Protein AF-A0A2V5WGB7-F1 (afdb_monomer_lite)

Sequence (74 aa):
MHVNQRIQKNEFPFIEPVIADKRLLWPDTLSWGPNGQLYVTASQIENMPRFNNGKSTRTEPYKLWKVIGLGKSD

pLDDT: mean 85.43, std 18.7, range [35.66, 98.44]

Foldseek 3Di:
DDDPPPPDPDPDDDDDDQDDDPLQQPFDDWDADPVGKIKTWRPNPCQACVNVVNDGPDDDDTDIDIHDPRDPPD

Structure (mmCIF, N/CA/C/O backbone):
data_AF-A0A2V5WGB7-F1
#
_entry.id   AF-A0A2V5WGB7-F1
#
loop_
_atom_site.group_PDB
_atom_site.id
_atom_site.type_symbol
_atom_site.label_atom_id
_atom_site.label_alt_id
_atom_site.label_comp_id
_atom_site.label_asym_id
_atom_site.label_entity_id
_atom_site.label_seq_id
_atom_site.pdbx_PDB_ins_code
_atom_site.Cartn_x
_atom_site.Cartn_y
_atom_site.Cartn_z
_atom_site.occupancy
_atom_site.B_iso_or_equiv
_atom_site.auth_seq_id
_atom_site.auth_comp_id
_atom_site.auth_asym_id
_atom_site.auth_atom_id
_atom_site.pdbx_PDB_model_num
ATOM 1 N N . MET A 1 1 ? -9.240 -48.395 31.098 1.00 39.97 1 MET A N 1
ATOM 2 C CA . MET A 1 1 ? -9.577 -47.026 30.658 1.00 39.97 1 MET A CA 1
ATOM 3 C C . MET A 1 1 ? -8.648 -46.663 29.513 1.00 39.97 1 MET A C 1
ATOM 5 O O . MET A 1 1 ? -7.459 -46.535 29.747 1.00 39.97 1 MET A O 1
ATOM 9 N N . HIS A 1 2 ? -9.160 -46.599 28.286 1.00 36.62 2 HIS A N 1
ATOM 10 C CA . HIS A 1 2 ? -8.431 -46.073 27.130 1.00 36.62 2 HIS A CA 1
ATOM 11 C C . HIS A 1 2 ? -9.180 -44.820 26.682 1.00 36.62 2 HIS A C 1
ATOM 13 O O . HIS A 1 2 ? -10.333 -44.905 26.263 1.00 36.62 2 HIS A O 1
ATOM 19 N N . VAL A 1 3 ? -8.556 -43.657 26.855 1.00 40.84 3 VAL A N 1
ATOM 20 C CA . VAL A 1 3 ? -9.082 -42.385 26.361 1.00 40.84 3 VAL A CA 1
ATOM 21 C C . VAL A 1 3 ? -8.696 -42.287 24.892 1.00 40.84 3 VAL A C 1
ATOM 23 O O . VAL A 1 3 ? -7.527 -42.111 24.563 1.00 40.84 3 VAL A O 1
ATOM 26 N N . ASN A 1 4 ? -9.678 -42.405 24.003 1.00 35.66 4 ASN A N 1
ATOM 27 C CA . ASN A 1 4 ? -9.501 -42.046 22.603 1.00 35.66 4 ASN A CA 1
ATOM 28 C C . ASN A 1 4 ? -9.574 -40.519 22.496 1.00 35.66 4 ASN A C 1
ATOM 30 O O . ASN A 1 4 ? -10.661 -39.953 22.377 1.00 35.66 4 ASN A O 1
ATOM 34 N N . GLN A 1 5 ? -8.424 -39.846 22.538 1.00 48.44 5 GLN A N 1
ATOM 35 C CA . GLN A 1 5 ? -8.334 -38.472 22.049 1.00 48.44 5 GLN A CA 1
ATOM 36 C C . GLN A 1 5 ? -8.568 -38.496 20.534 1.00 48.44 5 GLN A C 1
ATOM 38 O O . GLN A 1 5 ? -7.680 -38.818 19.746 1.00 48.44 5 GLN A O 1
ATOM 43 N N . ARG A 1 6 ? -9.794 -38.165 20.116 1.00 50.12 6 ARG A N 1
ATOM 44 C CA . ARG A 1 6 ? -10.051 -37.717 18.747 1.00 50.12 6 ARG A CA 1
ATOM 45 C C . ARG A 1 6 ? -9.333 -36.382 18.575 1.00 50.12 6 ARG A C 1
ATOM 47 O O . ARG A 1 6 ? -9.809 -35.363 19.062 1.00 50.12 6 ARG A O 1
ATOM 54 N N . ILE A 1 7 ? -8.194 -36.397 17.892 1.00 57.16 7 ILE A N 1
ATOM 55 C CA . ILE A 1 7 ? -7.591 -35.189 17.327 1.00 57.16 7 ILE A CA 1
ATOM 56 C C . ILE A 1 7 ? -8.645 -34.577 16.390 1.00 57.16 7 ILE A C 1
ATOM 58 O O . ILE A 1 7 ? -8.990 -35.185 15.372 1.00 57.16 7 ILE A O 1
ATOM 62 N N . GLN A 1 8 ? -9.210 -33.422 16.752 1.00 56.81 8 GLN A N 1
ATOM 63 C CA . GLN A 1 8 ? -10.107 -32.686 15.865 1.00 56.81 8 GLN A CA 1
ATOM 64 C C . GLN A 1 8 ? -9.277 -32.115 14.709 1.00 56.81 8 GLN A C 1
ATOM 66 O O . GLN A 1 8 ? -8.556 -31.133 14.851 1.00 56.81 8 GLN A O 1
ATOM 71 N N . LYS A 1 9 ? -9.348 -32.765 13.544 1.00 53.25 9 LYS A N 1
ATOM 72 C CA . LYS A 1 9 ? -8.957 -32.159 12.267 1.00 53.25 9 LYS A CA 1
ATOM 73 C C . LYS A 1 9 ? -9.909 -30.984 12.010 1.00 53.25 9 LYS A C 1
ATOM 75 O O . LYS A 1 9 ? -11.059 -31.256 11.682 1.00 53.25 9 LYS A O 1
ATOM 80 N N . ASN A 1 10 ? -9.445 -29.744 12.215 1.00 53.06 10 ASN A N 1
ATOM 81 C CA . ASN A 1 10 ? -9.808 -28.502 11.489 1.00 53.06 10 ASN A CA 1
ATOM 82 C C . ASN A 1 10 ? -9.718 -27.230 12.367 1.00 53.06 10 ASN A C 1
ATOM 84 O O . ASN A 1 10 ? -10.679 -26.475 12.464 1.00 53.06 10 ASN A O 1
ATOM 88 N N . GLU A 1 11 ? -8.566 -26.938 12.975 1.00 62.97 11 GLU A N 1
ATOM 89 C CA . GLU A 1 11 ? -8.358 -25.677 13.714 1.00 62.97 11 GLU A CA 1
ATOM 90 C C . GLU A 1 11 ? -7.546 -24.652 12.906 1.00 62.97 11 GLU A C 1
ATOM 92 O O . GLU A 1 11 ? -6.534 -24.134 13.370 1.00 62.97 11 GLU A O 1
ATOM 97 N N . PHE A 1 12 ? -7.970 -24.350 11.678 1.00 61.78 12 PHE A N 1
ATOM 98 C CA . PHE A 1 12 ? -7.528 -23.120 11.017 1.00 61.78 12 PHE A CA 1
ATOM 99 C C . PHE A 1 12 ? -8.740 -22.208 10.843 1.00 61.78 12 PHE A C 1
ATOM 101 O O . PHE A 1 12 ? -9.759 -22.674 10.327 1.00 61.78 12 PHE A O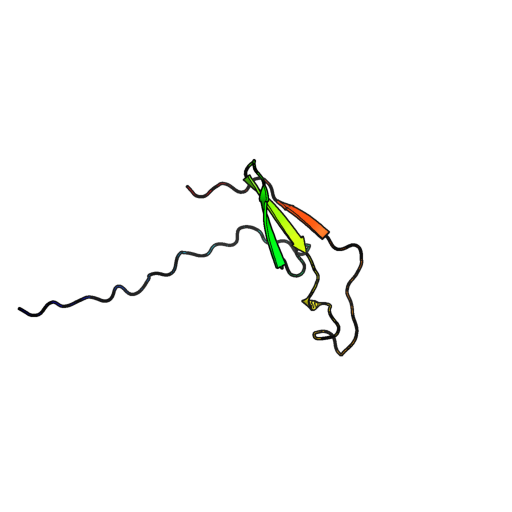 1
ATOM 108 N N . PRO A 1 13 ? -8.669 -20.939 11.287 1.00 72.44 13 PRO A N 1
ATOM 109 C CA . PRO A 1 13 ? -9.764 -20.006 11.091 1.00 72.44 13 PRO A CA 1
ATOM 110 C C . PRO A 1 13 ? -10.056 -19.866 9.595 1.00 72.44 13 PRO A C 1
ATOM 112 O O . PRO A 1 13 ? -9.147 -19.904 8.761 1.00 72.44 13 PRO A O 1
ATOM 115 N N . PHE A 1 14 ? -11.336 -19.725 9.262 1.00 81.38 14 PHE A N 1
ATOM 116 C CA . PHE A 1 14 ? -11.765 -19.408 7.907 1.00 81.38 14 PHE A CA 1
ATOM 117 C C . PHE A 1 14 ? -11.123 -18.079 7.478 1.00 81.38 14 PHE A C 1
ATOM 119 O O . PHE A 1 14 ? -11.236 -17.081 8.186 1.00 81.38 14 PHE A O 1
ATOM 126 N N . ILE A 1 15 ? -10.410 -18.084 6.349 1.00 87.00 15 ILE A N 1
ATOM 127 C CA . ILE A 1 15 ? -9.787 -16.886 5.774 1.00 87.00 15 ILE A CA 1
ATOM 128 C C . ILE A 1 15 ? -10.678 -16.405 4.634 1.00 87.00 15 ILE A C 1
ATOM 130 O O . ILE A 1 15 ? -10.898 -17.146 3.675 1.00 87.00 15 ILE A O 1
ATOM 134 N N . GLU A 1 16 ? -11.132 -15.156 4.710 1.00 87.94 16 GLU A N 1
ATOM 135 C CA . GLU A 1 16 ? -11.905 -14.513 3.649 1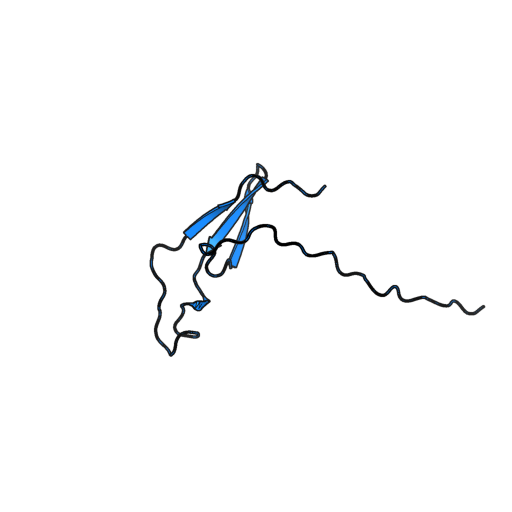.00 87.94 16 GLU A CA 1
ATOM 136 C C . GLU A 1 16 ? -11.213 -13.257 3.097 1.00 87.94 16 GLU A C 1
ATOM 138 O O . GLU A 1 16 ? -10.516 -12.545 3.828 1.00 87.94 16 GLU A O 1
ATOM 143 N N . PRO A 1 17 ? -11.370 -12.966 1.794 1.00 89.31 17 PRO A N 1
ATOM 144 C CA . PRO A 1 17 ? -10.850 -11.741 1.211 1.00 89.31 17 PRO A CA 1
ATOM 145 C C . PRO A 1 17 ? -11.653 -10.528 1.698 1.00 89.31 17 PRO A C 1
ATOM 147 O O . PRO A 1 17 ? -12.838 -10.396 1.413 1.00 89.31 17 PRO A O 1
ATOM 150 N N . VAL A 1 18 ? -10.977 -9.600 2.375 1.00 89.31 18 VAL A N 1
ATOM 151 C CA . VAL A 1 18 ? -11.580 -8.352 2.883 1.00 89.31 18 VAL A CA 1
ATOM 152 C C . VAL A 1 18 ? -11.645 -7.262 1.802 1.00 89.31 18 VAL A C 1
ATOM 154 O O . VAL A 1 18 ? -12.560 -6.443 1.773 1.00 89.31 18 VAL A O 1
ATOM 157 N N . ILE A 1 19 ? -10.668 -7.237 0.891 1.00 91.75 19 ILE A N 1
ATOM 158 C CA . ILE A 1 19 ? -10.619 -6.329 -0.259 1.00 91.75 19 ILE A CA 1
ATOM 159 C C . ILE A 1 19 ? -9.795 -6.960 -1.384 1.00 91.75 19 ILE A C 1
ATOM 161 O O . ILE A 1 19 ? -8.774 -7.598 -1.134 1.00 91.75 19 ILE A O 1
ATOM 165 N N . ALA A 1 20 ? -10.214 -6.743 -2.629 1.00 93.62 20 ALA A N 1
ATOM 166 C CA . ALA A 1 20 ? -9.434 -7.065 -3.816 1.00 93.62 20 ALA A CA 1
ATOM 167 C C . ALA A 1 20 ? -9.469 -5.868 -4.772 1.00 93.62 20 ALA A C 1
ATOM 169 O O . ALA A 1 20 ? -10.525 -5.498 -5.279 1.00 93.62 20 ALA A O 1
ATOM 170 N N . ASP A 1 21 ? -8.315 -5.242 -5.003 1.00 95.25 21 ASP A N 1
ATOM 171 C CA . ASP A 1 21 ? -8.201 -4.089 -5.892 1.00 95.25 21 ASP A CA 1
ATOM 172 C C . ASP A 1 21 ? -6.816 -4.050 -6.547 1.00 95.25 21 ASP A C 1
ATOM 174 O O . ASP A 1 21 ? -5.793 -4.143 -5.871 1.00 95.25 21 ASP A O 1
ATOM 178 N N . LYS A 1 22 ? -6.776 -3.858 -7.871 1.00 95.75 22 LYS A N 1
ATOM 179 C CA . LYS A 1 22 ? -5.53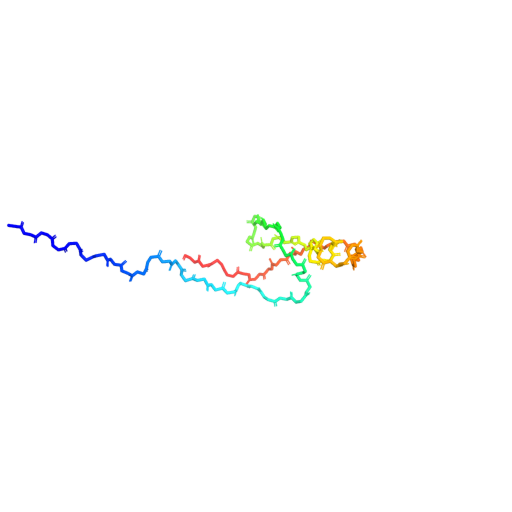4 -3.804 -8.665 1.00 95.75 22 LYS A CA 1
ATOM 180 C C . LYS A 1 22 ? -4.580 -2.670 -8.269 1.00 95.75 22 LYS A C 1
ATOM 182 O O . LYS A 1 22 ? -3.430 -2.662 -8.689 1.00 95.75 22 LYS A O 1
ATOM 187 N N . ARG A 1 23 ? -5.063 -1.677 -7.521 1.00 95.31 23 ARG A N 1
ATOM 188 C CA . ARG A 1 23 ? -4.268 -0.551 -7.012 1.00 95.31 23 ARG A CA 1
ATOM 189 C C . ARG A 1 23 ? -3.452 -0.923 -5.770 1.00 95.31 23 ARG A C 1
ATOM 191 O O . ARG A 1 23 ? -2.542 -0.176 -5.410 1.00 95.31 23 ARG A O 1
ATOM 198 N N . LEU A 1 24 ? -3.762 -2.046 -5.119 1.00 96.25 24 LEU A N 1
ATOM 199 C CA . LEU A 1 24 ? -3.021 -2.581 -3.976 1.00 96.25 24 LEU A CA 1
ATOM 200 C C . LEU A 1 24 ? -1.826 -3.410 -4.468 1.00 96.25 24 LEU A C 1
ATOM 202 O O . LEU A 1 24 ? -1.777 -4.624 -4.299 1.00 96.25 24 LEU A O 1
ATOM 206 N N . LEU A 1 25 ? -0.879 -2.733 -5.120 1.00 96.88 25 LEU A N 1
ATOM 207 C CA . LEU A 1 25 ? 0.367 -3.324 -5.610 1.00 96.88 25 LEU A CA 1
ATOM 208 C C . LEU A 1 25 ? 1.289 -3.639 -4.425 1.00 96.88 25 LEU A C 1
ATOM 210 O O . LEU A 1 25 ? 1.909 -2.733 -3.859 1.00 96.88 25 LEU A O 1
ATOM 214 N N . TRP A 1 26 ? 1.298 -4.914 -4.034 1.00 96.88 26 TRP A N 1
ATOM 215 C CA . TRP A 1 26 ? 1.978 -5.472 -2.861 1.00 96.88 26 TRP A CA 1
ATOM 216 C C . TRP A 1 26 ? 1.684 -4.708 -1.562 1.00 96.88 26 TRP A C 1
ATOM 218 O O . TRP A 1 26 ? 2.477 -3.863 -1.137 1.00 96.88 26 TRP A O 1
ATOM 228 N N . PRO A 1 27 ? 0.538 -4.992 -0.916 1.00 96.44 27 PRO A N 1
ATOM 229 C CA . PRO A 1 27 ? 0.210 -4.398 0.367 1.00 96.44 27 PRO A CA 1
ATOM 230 C C . PRO A 1 27 ? 1.106 -4.987 1.460 1.00 96.44 27 PRO A C 1
ATOM 232 O O . PRO A 1 27 ? 1.008 -6.170 1.775 1.00 96.44 27 PRO A O 1
ATOM 235 N N . ASP A 1 28 ? 2.005 -4.180 2.016 1.00 96.12 28 ASP A N 1
ATOM 236 C CA . ASP A 1 28 ? 3.047 -4.636 2.945 1.00 96.12 28 ASP A CA 1
ATOM 237 C C . ASP A 1 28 ? 2.844 -4.168 4.390 1.00 96.12 28 ASP A C 1
ATOM 239 O O . ASP A 1 28 ? 3.222 -4.880 5.319 1.00 96.12 28 ASP A O 1
ATOM 243 N N . THR A 1 29 ? 2.218 -3.007 4.592 1.00 97.06 29 THR A N 1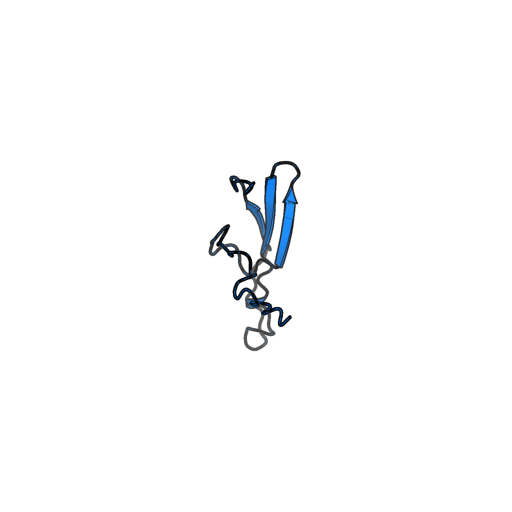
ATOM 244 C CA . THR A 1 29 ? 1.881 -2.487 5.923 1.00 97.06 29 THR A CA 1
ATOM 245 C C . THR A 1 29 ? 0.385 -2.266 6.044 1.00 97.06 29 THR A C 1
ATOM 247 O O . THR A 1 29 ? -0.246 -1.668 5.170 1.00 97.06 29 THR A O 1
ATOM 250 N N . LEU A 1 30 ? -0.170 -2.719 7.166 1.00 96.50 30 LEU A N 1
ATOM 251 C CA . LEU A 1 30 ? -1.576 -2.583 7.515 1.00 96.50 30 LEU A CA 1
ATOM 252 C C . LEU A 1 30 ? -1.699 -1.939 8.897 1.00 96.50 30 LEU A C 1
ATOM 254 O O . LEU A 1 30 ? -0.966 -2.300 9.816 1.00 96.50 30 LEU A O 1
ATOM 258 N N . SER A 1 31 ? -2.629 -0.998 9.058 1.00 96.88 31 SER A N 1
ATOM 259 C CA . SER A 1 31 ? -2.926 -0.394 10.360 1.00 96.88 31 SER A CA 1
ATOM 260 C C . SER A 1 31 ? -4.396 -0.015 10.487 1.00 96.88 31 SER A C 1
ATOM 262 O O . SER A 1 31 ? -4.984 0.555 9.567 1.00 96.88 31 SER A O 1
ATOM 264 N N . TRP A 1 32 ? -4.995 -0.309 11.638 1.00 95.75 32 TRP A N 1
ATOM 265 C CA . TRP A 1 32 ? -6.359 0.107 11.941 1.00 95.75 32 TRP A CA 1
ATOM 266 C C . TRP A 1 32 ? -6.389 1.544 12.463 1.00 95.75 32 TRP A C 1
ATOM 268 O O . TRP A 1 32 ? -5.682 1.905 13.400 1.00 95.75 32 TRP A O 1
ATOM 278 N N . GLY A 1 33 ? -7.249 2.365 11.868 1.00 93.75 33 GLY A N 1
ATOM 279 C CA . GLY A 1 33 ? -7.604 3.679 12.384 1.00 93.75 33 GLY A CA 1
ATOM 280 C C . GLY A 1 33 ? -8.599 3.594 13.549 1.00 93.75 33 GLY A C 1
ATOM 281 O O . GLY A 1 33 ? -9.313 2.597 13.689 1.00 93.75 33 GLY A O 1
ATOM 282 N N . PRO A 1 34 ? -8.733 4.670 14.345 1.00 92.69 34 PRO A N 1
ATOM 283 C CA . PRO A 1 34 ? -9.587 4.689 15.538 1.00 92.69 34 PRO A CA 1
ATOM 284 C C . PRO A 1 34 ? -11.075 4.453 15.233 1.00 92.69 34 PRO A C 1
ATOM 286 O O . PRO A 1 34 ? -11.818 3.993 16.091 1.00 92.69 34 PRO A O 1
ATOM 289 N N . ASN A 1 35 ? -11.501 4.720 13.996 1.00 91.31 35 ASN A N 1
ATOM 290 C CA . ASN A 1 35 ? -12.895 4.640 13.564 1.00 91.31 35 ASN A CA 1
ATOM 291 C C . ASN A 1 35 ? -13.143 3.453 12.610 1.00 91.31 35 ASN A C 1
ATOM 293 O O . ASN A 1 35 ? -14.007 3.535 11.739 1.00 91.31 35 ASN A O 1
ATOM 297 N N . GLY A 1 36 ? -12.358 2.374 12.722 1.00 90.19 36 GLY A N 1
ATOM 298 C CA . GLY A 1 36 ? -12.584 1.130 11.971 1.00 90.19 36 GLY A CA 1
ATOM 299 C C . GLY A 1 36 ? -12.184 1.180 10.494 1.00 90.19 36 GLY A C 1
ATOM 300 O O . GLY A 1 36 ? -12.645 0.363 9.706 1.00 90.19 36 GLY A O 1
ATOM 301 N N . GLN A 1 37 ? -11.343 2.135 10.093 1.00 94.31 37 GLN A N 1
ATOM 302 C CA . GLN A 1 37 ? -10.751 2.136 8.753 1.00 94.31 37 GLN A CA 1
ATOM 303 C C . GLN A 1 37 ? -9.461 1.336 8.739 1.00 94.31 37 GLN A C 1
ATOM 305 O O . GLN A 1 37 ? -8.696 1.397 9.698 1.00 94.31 37 GLN A O 1
ATOM 310 N N . LEU A 1 38 ? -9.182 0.664 7.630 1.00 95.56 38 LEU A N 1
ATOM 311 C CA . LEU A 1 38 ? -7.909 -0.009 7.419 1.00 95.56 38 LEU A CA 1
ATOM 312 C C . LEU A 1 38 ? -7.026 0.854 6.518 1.00 95.56 38 LEU A C 1
ATOM 314 O O . LEU A 1 38 ? -7.396 1.179 5.390 1.00 95.56 38 LEU A O 1
ATOM 318 N N . TYR A 1 39 ? -5.860 1.237 7.018 1.00 97.00 39 TYR A N 1
ATOM 319 C CA . TYR A 1 39 ? -4.823 1.911 6.253 1.00 97.00 39 TYR A CA 1
ATOM 320 C C . TYR A 1 39 ? -3.865 0.877 5.672 1.00 97.00 39 TYR A C 1
ATOM 322 O O . TYR A 1 39 ? -3.421 -0.016 6.392 1.00 97.00 39 TYR A O 1
ATOM 330 N N . VAL A 1 40 ? -3.557 1.003 4.381 1.00 97.88 40 VAL A N 1
ATOM 331 C CA . VAL A 1 40 ? -2.736 0.041 3.635 1.00 97.88 40 VAL A CA 1
ATOM 332 C C . VAL A 1 40 ? -1.722 0.783 2.773 1.00 97.88 40 VAL A C 1
ATOM 334 O O . VAL A 1 40 ? -2.106 1.613 1.949 1.00 97.88 40 VAL A O 1
ATOM 337 N N . THR A 1 41 ? -0.435 0.491 2.926 1.00 98.19 41 THR A N 1
ATOM 338 C CA . THR A 1 41 ? 0.599 0.964 1.989 1.00 98.19 41 THR A CA 1
ATOM 339 C C . THR A 1 41 ? 0.697 0.026 0.791 1.00 98.19 41 THR A C 1
ATOM 341 O O . THR A 1 41 ? 0.539 -1.177 0.943 1.00 98.19 41 THR A O 1
ATOM 344 N N . ALA A 1 42 ? 0.947 0.564 -0.403 1.00 97.75 42 ALA A N 1
ATOM 345 C CA . ALA A 1 42 ? 1.231 -0.206 -1.615 1.00 97.75 42 ALA A CA 1
ATOM 346 C C . ALA A 1 42 ? 2.649 0.129 -2.095 1.00 97.75 42 ALA A C 1
ATOM 348 O O . ALA A 1 42 ? 2.886 1.202 -2.672 1.00 97.75 42 ALA A O 1
ATOM 349 N N . SER A 1 43 ? 3.597 -0.762 -1.801 1.00 96.31 43 SER A N 1
ATOM 350 C CA . SER A 1 43 ? 5.033 -0.519 -1.974 1.00 96.31 43 SER A CA 1
ATOM 351 C C . SER A 1 43 ? 5.601 -1.007 -3.304 1.00 96.31 43 SER A C 1
ATOM 353 O O . SER A 1 43 ? 6.736 -0.659 -3.637 1.00 96.31 43 SER A O 1
ATOM 355 N N . GLN A 1 44 ? 4.817 -1.736 -4.105 1.00 97.50 44 GLN A N 1
ATOM 356 C CA . GLN A 1 44 ? 5.230 -2.226 -5.424 1.00 97.50 44 GLN A CA 1
ATOM 357 C C . GLN A 1 44 ? 6.525 -3.075 -5.355 1.00 97.50 44 GLN A C 1
ATOM 359 O O . GLN A 1 44 ? 7.423 -2.922 -6.190 1.00 97.50 44 GLN A O 1
ATOM 364 N N . ILE A 1 45 ? 6.690 -3.917 -4.323 1.00 97.38 45 ILE A N 1
ATOM 365 C CA . ILE A 1 45 ? 7.897 -4.747 -4.138 1.00 97.38 45 ILE A CA 1
ATOM 366 C C . ILE A 1 45 ? 8.108 -5.703 -5.319 1.00 97.38 45 ILE A C 1
ATOM 368 O O . ILE A 1 45 ? 9.248 -5.892 -5.743 1.00 97.38 45 ILE A O 1
ATOM 372 N N . GLU A 1 46 ? 7.035 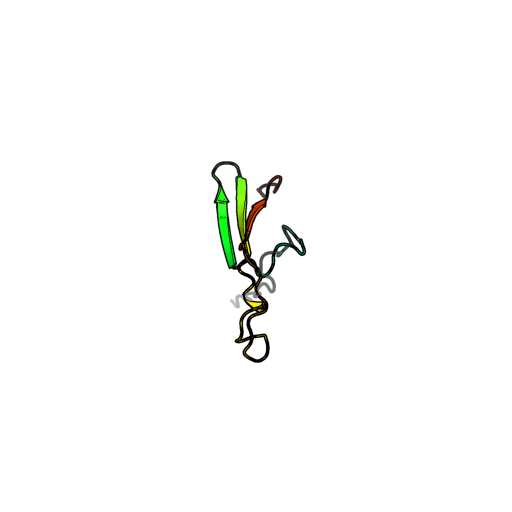-6.222 -5.916 1.00 97.25 46 GLU A N 1
ATOM 373 C CA . GLU A 1 46 ? 7.065 -7.012 -7.151 1.00 97.25 46 GLU A CA 1
ATOM 374 C C . GLU A 1 46 ? 7.754 -6.285 -8.300 1.00 97.25 46 GLU A C 1
ATOM 376 O O . GLU A 1 46 ? 8.260 -6.953 -9.189 1.00 97.25 46 GLU A O 1
ATOM 381 N N . ASN A 1 47 ? 7.815 -4.950 -8.273 1.00 97.69 47 ASN A N 1
ATOM 382 C CA . ASN A 1 47 ? 8.416 -4.106 -9.305 1.00 97.69 47 ASN A CA 1
ATOM 383 C C . ASN A 1 47 ? 9.890 -3.742 -9.010 1.00 97.69 47 ASN A C 1
ATOM 385 O O . ASN A 1 47 ? 10.509 -2.941 -9.718 1.00 97.69 47 ASN A O 1
ATOM 389 N N . MET A 1 48 ? 10.492 -4.299 -7.951 1.00 98.06 48 MET A N 1
ATOM 390 C CA . MET A 1 48 ? 11.909 -4.090 -7.630 1.00 98.06 48 MET A CA 1
ATOM 391 C C . MET A 1 48 ? 12.843 -4.835 -8.602 1.00 98.06 48 MET A C 1
ATOM 393 O O . MET A 1 48 ? 12.466 -5.882 -9.132 1.00 98.06 48 MET A O 1
ATOM 397 N N . PRO A 1 49 ? 14.108 -4.385 -8.760 1.00 98.44 49 PRO A N 1
ATOM 398 C CA . PRO A 1 49 ? 15.125 -5.074 -9.564 1.00 98.44 49 PRO A CA 1
ATOM 399 C C . PRO A 1 49 ? 15.256 -6.570 -9.271 1.00 98.44 49 PRO A C 1
ATOM 401 O O . PRO A 1 49 ? 15.416 -7.367 -10.194 1.00 98.44 49 PRO A O 1
ATOM 404 N N . ARG A 1 50 ? 15.135 -6.951 -7.990 1.00 97.75 50 ARG A N 1
ATOM 405 C CA . ARG A 1 50 ? 15.187 -8.345 -7.522 1.00 97.75 50 ARG A CA 1
ATOM 406 C C . ARG A 1 50 ? 14.165 -9.247 -8.223 1.00 97.75 50 ARG A C 1
ATOM 408 O O . ARG A 1 50 ? 14.432 -10.432 -8.377 1.00 97.75 50 ARG A O 1
ATOM 415 N N . PHE A 1 51 ? 13.033 -8.686 -8.643 1.00 97.12 51 PHE A N 1
ATOM 416 C CA . PHE A 1 51 ? 11.923 -9.402 -9.271 1.00 97.12 51 PHE A CA 1
ATOM 417 C C . PHE A 1 51 ? 11.727 -9.037 -10.755 1.00 97.12 51 PHE A C 1
ATOM 419 O O . PHE A 1 51 ? 10.836 -9.577 -11.396 1.00 97.12 51 PHE A O 1
ATOM 426 N N . ASN A 1 52 ? 12.568 -8.159 -11.325 1.00 97.19 52 ASN A N 1
ATOM 427 C CA . ASN A 1 52 ? 12.416 -7.629 -12.691 1.00 97.19 52 ASN A CA 1
ATOM 428 C C . ASN A 1 52 ? 13.752 -7.546 -13.439 1.00 97.19 52 ASN A C 1
ATOM 430 O O . ASN A 1 52 ? 14.149 -6.487 -13.926 1.00 97.19 52 ASN A O 1
ATOM 434 N N . ASN A 1 53 ? 14.476 -8.665 -13.523 1.00 96.88 53 ASN A N 1
ATOM 435 C CA . ASN A 1 53 ? 15.707 -8.781 -14.321 1.00 96.88 53 ASN A CA 1
ATOM 436 C C . ASN A 1 53 ? 16.735 -7.665 -14.040 1.00 96.88 53 ASN A C 1
ATOM 438 O O . ASN A 1 53 ? 17.360 -7.127 -14.954 1.00 96.88 53 ASN A O 1
ATOM 442 N N . GLY A 1 54 ? 16.873 -7.268 -12.772 1.00 98.06 54 GLY A N 1
ATOM 443 C CA . GLY A 1 54 ? 17.826 -6.241 -12.355 1.00 98.06 54 GLY A CA 1
ATOM 444 C C . GLY A 1 54 ? 17.399 -4.795 -12.633 1.00 98.06 54 GLY A C 1
ATOM 445 O O . GLY A 1 54 ? 18.179 -3.888 -12.352 1.00 98.06 54 GLY A O 1
ATOM 446 N N . LYS A 1 55 ? 16.180 -4.536 -13.127 1.00 98.12 55 LYS A N 1
ATOM 447 C CA . LYS A 1 55 ? 15.671 -3.176 -13.383 1.00 98.12 55 LYS A CA 1
ATOM 448 C C . LYS A 1 55 ? 14.429 -2.879 -12.551 1.00 98.12 55 LYS A C 1
ATOM 450 O O . LYS A 1 55 ? 13.558 -3.720 -12.419 1.00 98.12 55 LYS A O 1
ATOM 455 N N . SER A 1 56 ? 14.334 -1.679 -11.982 1.00 97.81 56 SER A N 1
ATOM 456 C CA . SER A 1 56 ? 13.130 -1.262 -11.252 1.00 97.81 56 SER A CA 1
ATOM 457 C C . SER A 1 56 ? 12.067 -0.794 -12.242 1.00 97.81 56 SER A C 1
ATOM 459 O O . SER A 1 56 ? 12.357 0.061 -13.074 1.00 97.81 56 SER A O 1
ATOM 461 N N . THR A 1 57 ? 10.844 -1.304 -12.116 1.00 97.38 57 THR A N 1
ATOM 462 C CA . THR A 1 57 ? 9.656 -0.843 -12.864 1.00 97.38 57 THR A CA 1
ATOM 463 C C . THR A 1 57 ? 8.681 -0.057 -11.983 1.00 97.38 57 THR A C 1
ATOM 465 O O . THR A 1 57 ? 7.595 0.308 -12.424 1.00 97.38 57 THR A O 1
ATOM 468 N N . ARG A 1 58 ? 9.065 0.223 -10.730 1.00 96.88 58 ARG A N 1
ATOM 469 C CA . ARG A 1 58 ? 8.274 1.020 -9.782 1.00 96.88 58 ARG A CA 1
ATOM 470 C C . ARG A 1 58 ? 7.992 2.418 -10.321 1.00 96.88 58 ARG A C 1
ATOM 472 O O . ARG A 1 58 ? 8.879 3.058 -10.883 1.00 96.88 58 ARG A O 1
ATOM 479 N N . THR A 1 59 ? 6.783 2.906 -10.066 1.00 96.75 59 THR A N 1
ATOM 480 C CA . THR A 1 59 ? 6.367 4.268 -10.417 1.00 96.75 59 THR A CA 1
ATOM 481 C C . THR A 1 59 ? 6.007 5.053 -9.169 1.00 96.75 59 THR A C 1
ATOM 483 O O . THR A 1 59 ? 5.204 4.595 -8.351 1.00 96.75 59 THR A O 1
ATOM 486 N N . GLU A 1 60 ? 6.560 6.254 -9.047 1.00 95.19 60 GLU A N 1
ATOM 487 C CA . GLU A 1 60 ? 6.215 7.184 -7.979 1.00 95.19 60 GLU A CA 1
ATOM 488 C C . GLU A 1 60 ? 4.972 8.029 -8.322 1.00 95.19 60 GLU A C 1
ATOM 490 O O . GLU A 1 60 ? 4.666 8.245 -9.496 1.00 95.19 60 GLU A O 1
ATOM 495 N N . PRO A 1 61 ? 4.242 8.527 -7.306 1.00 95.94 61 PRO A N 1
ATOM 496 C CA . PRO A 1 61 ? 4.471 8.287 -5.880 1.00 95.94 61 PRO A CA 1
ATOM 497 C C . PRO A 1 61 ? 3.903 6.936 -5.417 1.00 95.94 61 PRO A C 1
ATOM 499 O O . PRO A 1 61 ? 2.883 6.469 -5.936 1.00 95.94 61 PRO A O 1
ATOM 502 N N . TYR A 1 62 ? 4.521 6.351 -4.384 1.00 96.81 62 TYR A N 1
ATOM 503 C CA . TYR A 1 62 ? 3.937 5.238 -3.624 1.00 96.81 62 TYR A CA 1
ATOM 504 C C . TYR A 1 62 ? 2.600 5.649 -3.004 1.00 96.81 62 TYR A C 1
ATOM 506 O O . TYR A 1 62 ? 2.314 6.839 -2.832 1.00 96.81 62 TYR A O 1
ATOM 514 N N . LYS A 1 63 ? 1.751 4.666 -2.698 1.00 97.44 63 LYS A N 1
ATOM 515 C CA . LYS A 1 63 ? 0.368 4.931 -2.293 1.00 97.44 63 LYS A CA 1
ATOM 516 C C . LYS A 1 63 ? 0.104 4.459 -0.871 1.00 97.44 63 LYS A C 1
ATOM 518 O O . LYS A 1 63 ? 0.506 3.366 -0.485 1.00 97.44 63 LYS A O 1
ATOM 523 N N . LEU A 1 64 ? -0.620 5.292 -0.131 1.00 97.69 64 LEU A N 1
ATOM 524 C CA . LEU A 1 64 ? -1.300 4.946 1.108 1.00 97.69 64 LEU A CA 1
ATOM 525 C C . LEU A 1 64 ? -2.800 4.986 0.824 1.00 97.69 64 LEU A C 1
ATOM 527 O O . LEU A 1 64 ? -3.333 6.015 0.406 1.00 97.69 64 LEU A O 1
ATOM 531 N N . TRP A 1 65 ? -3.470 3.867 1.049 1.00 97.50 65 TRP A N 1
ATOM 532 C CA . TRP A 1 65 ? -4.905 3.719 0.880 1.00 97.50 65 TRP A CA 1
ATOM 533 C C . TRP A 1 65 ? -5.594 3.728 2.236 1.00 97.50 65 TRP A C 1
ATOM 535 O O . TRP A 1 65 ? -5.086 3.176 3.209 1.00 97.50 65 TRP A O 1
ATOM 545 N N . LYS A 1 66 ? -6.777 4.337 2.282 1.00 96.81 66 LYS A N 1
ATOM 546 C CA . LYS A 1 66 ? -7.711 4.244 3.402 1.00 96.81 66 LYS A CA 1
ATOM 547 C C . LYS A 1 66 ? -8.920 3.449 2.927 1.00 96.81 66 LYS A C 1
ATOM 549 O O . LYS A 1 66 ? -9.675 3.929 2.084 1.00 96.81 66 LYS A O 1
ATOM 554 N N . VAL A 1 67 ? -9.095 2.251 3.463 1.00 95.62 67 VAL A N 1
ATOM 555 C CA . VAL A 1 67 ? -10.248 1.388 3.207 1.00 95.62 67 VAL A CA 1
ATOM 556 C C . VAL A 1 67 ? -11.299 1.655 4.278 1.00 95.62 67 VAL A C 1
ATOM 558 O O . VAL A 1 67 ? -10.995 1.719 5.470 1.00 95.62 67 VAL A O 1
ATOM 561 N N . ILE A 1 68 ? -12.537 1.855 3.843 1.00 94.06 68 ILE A N 1
ATOM 562 C CA . ILE A 1 68 ? -13.685 2.183 4.693 1.00 94.06 68 ILE A CA 1
ATOM 563 C C . ILE A 1 68 ? -14.818 1.194 4.431 1.00 94.06 68 ILE A C 1
ATOM 565 O O . ILE A 1 68 ? -14.815 0.521 3.405 1.00 94.06 68 ILE A O 1
ATOM 569 N N . GLY A 1 69 ? -15.795 1.132 5.336 1.00 89.69 69 GLY A N 1
ATOM 570 C CA . GLY A 1 69 ? -16.958 0.254 5.169 1.00 89.69 69 GLY A CA 1
ATOM 571 C C . GLY A 1 69 ? -16.661 -1.228 5.400 1.00 89.69 69 GLY A C 1
ATOM 572 O O 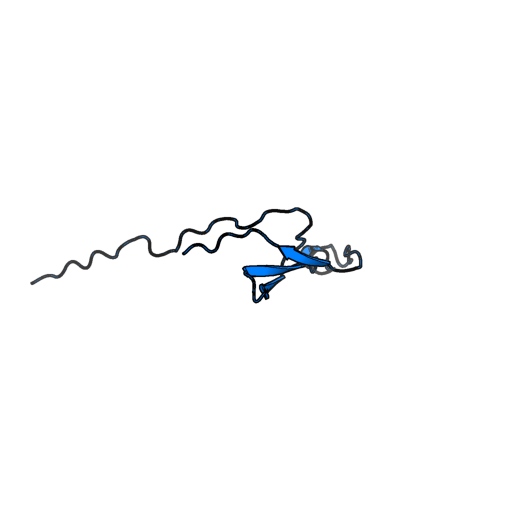. GLY A 1 69 ? -17.486 -2.066 5.058 1.00 89.69 69 GLY A O 1
ATOM 573 N N . LEU A 1 70 ? -15.506 -1.554 5.987 1.00 85.25 70 LEU A N 1
ATOM 574 C CA . LEU A 1 70 ? -15.246 -2.892 6.500 1.00 85.25 70 LEU A CA 1
ATOM 575 C C . LEU A 1 70 ? -16.114 -3.078 7.747 1.00 85.25 70 LEU A C 1
ATOM 577 O O . LEU A 1 70 ? -15.931 -2.370 8.740 1.00 85.25 70 LEU A O 1
ATOM 581 N N . GLY A 1 71 ? -17.092 -3.981 7.676 1.00 68.88 71 GLY A N 1
ATOM 582 C CA . GLY A 1 71 ? -17.804 -4.426 8.867 1.00 68.88 71 GLY A CA 1
ATOM 583 C C . GLY A 1 71 ? -16.796 -5.071 9.811 1.00 68.88 71 GLY A C 1
ATOM 584 O O . GLY A 1 71 ? -15.965 -5.864 9.370 1.00 68.88 71 GLY A O 1
ATOM 585 N N . LYS A 1 72 ? -16.822 -4.717 11.098 1.00 54.41 72 LYS A N 1
ATOM 586 C CA . LYS A 1 72 ? -16.139 -5.550 12.086 1.00 54.41 72 LYS A CA 1
ATOM 587 C C . LYS A 1 72 ? -16.896 -6.873 12.109 1.00 54.41 72 LYS A C 1
ATOM 589 O O . LYS A 1 72 ? -18.098 -6.866 12.349 1.00 54.41 72 LYS A O 1
ATOM 594 N N . SER A 1 73 ? -16.225 -7.971 11.782 1.00 54.97 73 SER A N 1
ATOM 595 C CA . SER A 1 73 ? -16.704 -9.284 12.192 1.00 54.97 73 SER A CA 1
ATOM 596 C C . SER A 1 73 ? -16.672 -9.289 13.721 1.00 54.97 73 SER A C 1
ATOM 598 O O . SER A 1 73 ? -15.594 -9.094 14.294 1.00 54.97 73 SER A O 1
ATOM 600 N N . ASP A 1 74 ? -17.849 -9.383 14.335 1.00 51.66 74 ASP A N 1
ATOM 601 C CA . ASP A 1 74 ? -18.022 -9.506 15.787 1.00 51.66 74 ASP A CA 1
ATOM 602 C C . ASP A 1 74 ? -17.347 -10.772 16.344 1.00 51.66 74 ASP A C 1
ATOM 604 O O . ASP A 1 74 ? -17.300 -11.796 15.618 1.00 51.66 74 ASP A O 1
#

Radius of gyration: 19.74 Å; chains: 1; bounding box: 36×55×45 Å

Secondary structure (DSSP, 8-state):
--------S--SPPP--S---TT-SSEEEEEE-TTSPEEEEE--GGGSGGGTTT-----SSPEEEEE-------